Protein AF-L9W7H3-F1 (afdb_monomer_lite)

Foldseek 3Di:
DDPVVVVVVVCVVCVLVVQLCVLVVQVVVLVVCVVPPPDDDPPVVVVVSVVSCCVLQVPQLVVCCVPPQVVVVNNCLCVDPPSVVVSSVVSSSVSSSVVSVCVVVVVVVVVVVVVVVVVVVD

Structure (mmCIF, N/CA/C/O backbone):
data_AF-L9W7H3-F1
#
_entry.id   AF-L9W7H3-F1
#
loop_
_atom_site.group_PDB
_atom_site.id
_atom_site.type_symbol
_atom_site.label_atom_id
_atom_site.label_alt_id
_atom_site.label_comp_id
_atom_site.label_asym_id
_atom_site.label_entity_id
_atom_site.label_seq_id
_atom_site.pdbx_PDB_ins_code
_atom_site.Cartn_x
_atom_site.Cartn_y
_atom_site.Cartn_z
_atom_site.occupancy
_atom_site.B_iso_or_equiv
_atom_site.auth_seq_id
_atom_site.auth_comp_id
_atom_site.auth_asym_id
_atom_site.auth_atom_id
_atom_site.pdbx_PDB_model_num
ATOM 1 N N . MET A 1 1 ? -15.206 -5.251 -30.566 1.00 52.88 1 MET A N 1
ATOM 2 C CA . MET A 1 1 ? -14.095 -5.159 -29.593 1.00 52.88 1 MET A CA 1
ATOM 3 C C . MET A 1 1 ? -14.525 -5.839 -28.309 1.00 52.88 1 MET A C 1
ATOM 5 O O . MET A 1 1 ? -15.562 -5.474 -27.764 1.00 52.88 1 MET A O 1
ATOM 9 N N . SER A 1 2 ? -13.806 -6.873 -27.874 1.00 67.81 2 SER A N 1
ATOM 10 C CA . SER A 1 2 ? -14.168 -7.611 -26.659 1.00 67.81 2 SER A CA 1
ATOM 11 C C . SER A 1 2 ? -13.808 -6.789 -25.412 1.00 67.81 2 SER A C 1
ATOM 13 O O . SER A 1 2 ? -12.797 -6.085 -25.394 1.00 67.81 2 SER A O 1
ATOM 15 N N . ARG A 1 3 ? -14.615 -6.864 -24.342 1.00 64.62 3 ARG A N 1
ATOM 16 C CA . ARG A 1 3 ? -14.330 -6.150 -23.075 1.00 64.62 3 ARG A CA 1
ATOM 17 C C . ARG A 1 3 ? -12.927 -6.464 -22.531 1.00 64.62 3 ARG A C 1
ATOM 19 O O . ARG A 1 3 ? -12.293 -5.582 -21.968 1.00 64.62 3 ARG A O 1
ATOM 26 N N . LEU A 1 4 ? -12.430 -7.680 -22.769 1.00 68.50 4 LEU A N 1
ATOM 27 C CA . LEU A 1 4 ? -11.105 -8.153 -22.356 1.00 68.50 4 LEU A CA 1
ATOM 28 C C . LEU A 1 4 ? -9.947 -7.442 -23.077 1.00 68.50 4 LEU A C 1
ATOM 30 O O . LEU A 1 4 ? -8.937 -7.135 -22.444 1.00 68.50 4 LEU A O 1
ATOM 34 N N . GLU A 1 5 ? -10.088 -7.124 -24.367 1.00 65.62 5 GLU A N 1
ATOM 35 C CA . GLU A 1 5 ? -9.080 -6.345 -25.106 1.00 65.62 5 GLU A CA 1
ATOM 36 C C . GLU A 1 5 ? -8.987 -4.914 -24.577 1.00 65.62 5 GLU A C 1
ATOM 38 O O . GLU A 1 5 ? -7.887 -4.388 -24.407 1.00 65.62 5 GLU A O 1
ATOM 43 N N . SER A 1 6 ? -10.130 -4.315 -24.225 1.00 69.75 6 SER A N 1
ATOM 44 C CA . SER A 1 6 ? -10.173 -2.987 -23.610 1.00 69.75 6 SER A CA 1
ATOM 45 C C . SER A 1 6 ? -9.483 -2.971 -22.244 1.00 69.75 6 SER A C 1
ATOM 47 O O . SER A 1 6 ? -8.731 -2.041 -21.953 1.00 69.75 6 SER A O 1
ATOM 49 N N . THR A 1 7 ? -9.694 -3.993 -21.405 1.00 68.19 7 THR A N 1
ATOM 50 C CA . THR A 1 7 ? -9.046 -4.078 -20.085 1.00 68.19 7 THR A CA 1
ATOM 51 C C . THR A 1 7 ? -7.542 -4.291 -20.218 1.00 68.19 7 THR A C 1
ATOM 53 O O . THR A 1 7 ? -6.757 -3.639 -19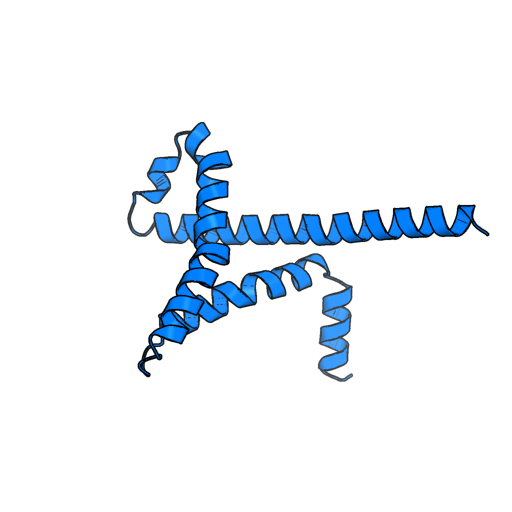.530 1.00 68.19 7 THR A O 1
ATOM 56 N N . ARG A 1 8 ? -7.116 -5.162 -21.140 1.00 70.44 8 ARG A N 1
ATOM 57 C CA . ARG A 1 8 ? -5.696 -5.435 -21.388 1.00 70.44 8 ARG A CA 1
ATOM 58 C C . ARG A 1 8 ? -4.963 -4.202 -21.915 1.00 70.44 8 ARG A C 1
ATOM 60 O O . ARG A 1 8 ? -3.873 -3.902 -21.434 1.00 70.44 8 ARG A O 1
ATOM 67 N N . HIS A 1 9 ? -5.573 -3.469 -22.845 1.00 74.00 9 HIS A N 1
ATOM 68 C CA . HIS A 1 9 ? -4.998 -2.240 -23.387 1.00 74.00 9 HIS A CA 1
ATOM 69 C C . HIS A 1 9 ? -4.897 -1.140 -22.318 1.00 74.00 9 HIS A C 1
ATOM 71 O O . HIS A 1 9 ? -3.904 -0.406 -22.262 1.00 74.00 9 HIS A O 1
ATOM 77 N N . TRP A 1 10 ? -5.890 -1.046 -21.432 1.00 71.56 10 TRP A N 1
ATOM 78 C CA . TRP A 1 10 ? -5.862 -0.102 -20.319 1.00 71.56 10 TRP A CA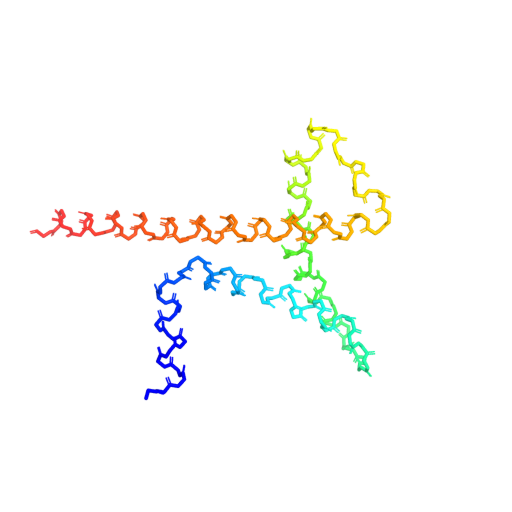 1
ATOM 79 C C . TRP A 1 10 ? -4.755 -0.434 -19.305 1.00 71.56 10 TRP A C 1
ATOM 81 O O . TRP A 1 10 ? -4.000 0.458 -18.917 1.00 71.56 10 TRP A O 1
ATOM 91 N N . LEU A 1 11 ? -4.587 -1.716 -18.953 1.00 71.12 11 LEU A N 1
ATOM 92 C CA . LEU A 1 11 ? -3.525 -2.201 -18.059 1.00 71.12 11 LEU A CA 1
ATOM 93 C C . LEU A 1 11 ? -2.120 -1.925 -18.617 1.00 71.12 11 LEU A C 1
ATOM 95 O O . LEU A 1 11 ? -1.226 -1.542 -17.864 1.00 71.12 11 LEU A O 1
ATOM 99 N N . SER A 1 12 ? -1.917 -2.079 -19.931 1.00 69.94 12 SER A N 1
ATOM 100 C CA . SER A 1 12 ? -0.634 -1.747 -20.565 1.00 69.94 12 SER A CA 1
ATOM 101 C C . SER A 1 12 ? -0.367 -0.242 -20.632 1.00 69.94 12 SER A C 1
ATOM 103 O O . SER A 1 12 ? 0.791 0.168 -20.568 1.00 69.94 12 SER A O 1
ATOM 105 N N . ALA A 1 13 ? -1.418 0.577 -20.739 1.00 77.62 13 ALA A N 1
ATOM 106 C CA . ALA A 1 13 ? -1.306 2.034 -20.757 1.00 77.62 13 ALA A CA 1
ATOM 107 C C . ALA A 1 13 ? -1.058 2.626 -19.355 1.00 77.62 13 ALA A C 1
ATOM 109 O O . ALA A 1 13 ? -0.365 3.632 -19.231 1.00 77.62 13 ALA A O 1
ATOM 110 N N . HIS A 1 14 ? -1.552 1.973 -18.295 1.00 79.88 14 HIS A N 1
ATOM 111 C CA . HIS A 1 14 ? -1.446 2.442 -16.907 1.00 79.88 14 HIS A CA 1
ATOM 112 C C . HIS A 1 14 ? -0.758 1.408 -15.997 1.00 79.88 14 HIS A C 1
ATOM 114 O O . HIS A 1 14 ? -1.369 0.911 -15.048 1.00 79.88 14 HIS A O 1
ATOM 120 N N . PRO A 1 15 ? 0.532 1.091 -16.223 1.00 80.19 15 PRO A N 1
ATOM 121 C CA . PRO A 1 15 ? 1.223 0.025 -15.495 1.00 80.19 15 PRO A CA 1
ATOM 122 C C . PRO A 1 15 ? 1.309 0.285 -13.985 1.00 80.19 15 PRO A C 1
ATOM 124 O O . PRO A 1 15 ? 1.243 -0.655 -13.200 1.00 80.19 15 PRO A O 1
ATOM 127 N N . VAL A 1 16 ? 1.413 1.551 -13.561 1.00 83.12 16 VAL A N 1
ATOM 128 C CA . VAL A 1 16 ? 1.397 1.920 -12.133 1.00 83.12 16 VAL A CA 1
ATOM 129 C C . VAL A 1 16 ? 0.020 1.665 -11.528 1.00 83.12 16 VAL A C 1
ATOM 131 O O . VAL A 1 16 ? -0.066 1.048 -10.473 1.00 83.12 1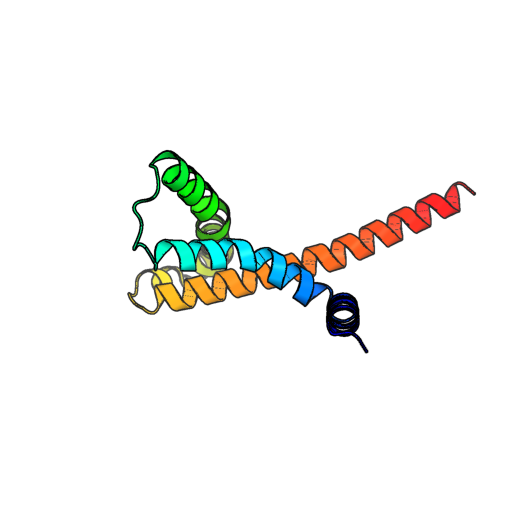6 VAL A O 1
ATOM 134 N N . GLY A 1 17 ? -1.051 2.075 -12.214 1.00 79.12 17 GLY A N 1
ATOM 135 C CA . GLY A 1 17 ? -2.427 1.848 -11.763 1.00 79.12 17 GLY A CA 1
ATOM 136 C C . GLY A 1 17 ? -2.777 0.362 -11.675 1.00 79.12 17 GLY A C 1
ATOM 137 O O . GLY A 1 17 ? -3.433 -0.058 -10.728 1.00 79.12 17 GLY A O 1
ATOM 138 N N . ALA A 1 18 ? -2.277 -0.448 -12.609 1.00 83.19 18 ALA A N 1
ATOM 139 C CA . ALA A 1 18 ? -2.430 -1.900 -12.593 1.00 83.19 18 ALA A CA 1
ATOM 140 C C . ALA A 1 18 ? -1.781 -2.544 -11.355 1.00 83.19 18 ALA A C 1
ATOM 142 O O . ALA A 1 18 ? -2.424 -3.319 -10.648 1.00 83.19 18 ALA A O 1
ATOM 143 N N . VAL A 1 19 ? -0.517 -2.200 -11.079 1.00 83.56 19 VAL A N 1
ATOM 144 C CA . VAL A 1 19 ? 0.216 -2.700 -9.904 1.00 83.56 19 VAL A CA 1
ATOM 145 C C . VAL A 1 19 ? -0.436 -2.205 -8.614 1.00 83.56 19 VAL A C 1
ATOM 147 O O . VAL A 1 19 ? -0.617 -2.984 -7.684 1.00 83.56 19 VAL A O 1
ATOM 150 N N . PHE A 1 20 ? -0.865 -0.944 -8.587 1.00 83.75 20 PHE A N 1
ATOM 151 C CA . PHE A 1 20 ? -1.565 -0.355 -7.452 1.00 83.75 20 PHE A CA 1
ATOM 152 C C . PHE A 1 20 ? -2.867 -1.090 -7.131 1.00 83.75 20 PHE A C 1
ATOM 154 O O . PHE A 1 20 ? -3.073 -1.495 -5.990 1.00 83.75 20 PHE A O 1
ATOM 161 N N . LEU A 1 21 ? -3.714 -1.333 -8.135 1.00 84.69 21 LEU A N 1
ATOM 162 C CA . LEU A 1 21 ? -4.953 -2.092 -7.959 1.00 84.69 21 LEU A CA 1
ATOM 163 C C . LEU A 1 21 ? -4.681 -3.507 -7.443 1.00 84.69 21 LEU A C 1
ATOM 165 O O . LEU A 1 21 ? -5.381 -3.964 -6.544 1.00 84.69 21 LEU A O 1
ATOM 169 N N . ALA A 1 22 ? -3.652 -4.180 -7.962 1.00 84.94 22 ALA A N 1
ATOM 170 C CA . ALA A 1 22 ? -3.273 -5.510 -7.492 1.00 84.94 22 ALA A CA 1
ATOM 171 C C . ALA A 1 22 ? -2.813 -5.501 -6.023 1.00 84.94 22 ALA A C 1
ATOM 173 O O . ALA A 1 22 ? -3.209 -6.371 -5.249 1.00 84.94 22 ALA A O 1
ATOM 174 N N . LEU A 1 23 ? -2.018 -4.504 -5.625 1.00 84.12 23 LEU A N 1
ATOM 175 C CA . LEU A 1 23 ? -1.521 -4.369 -4.255 1.00 84.12 23 LEU A CA 1
ATOM 176 C C . LEU A 1 23 ? -2.629 -4.011 -3.258 1.00 84.12 23 LEU A C 1
ATOM 178 O O . LEU A 1 23 ? -2.633 -4.535 -2.148 1.00 84.12 23 LEU A O 1
ATOM 182 N N . VAL A 1 24 ? -3.580 -3.159 -3.651 1.00 83.75 24 VAL A N 1
ATOM 183 C CA . VAL A 1 24 ? -4.688 -2.720 -2.786 1.00 83.75 24 VAL A CA 1
ATOM 184 C C . VAL A 1 24 ? -5.824 -3.747 -2.731 1.00 83.75 24 VAL A C 1
ATOM 186 O O . VAL A 1 24 ? -6.546 -3.801 -1.736 1.00 83.75 24 VAL A O 1
ATOM 189 N N . ALA A 1 25 ? -5.969 -4.612 -3.740 1.00 83.88 25 ALA A N 1
ATOM 190 C CA . ALA A 1 25 ? -7.012 -5.639 -3.766 1.00 83.88 25 ALA A CA 1
ATOM 191 C C . ALA A 1 25 ? -6.963 -6.566 -2.541 1.00 83.88 25 ALA A C 1
ATOM 193 O O . ALA A 1 25 ? -8.011 -6.910 -1.997 1.00 83.88 25 ALA A O 1
ATOM 194 N N . VAL A 1 26 ? -5.766 -6.935 -2.075 1.00 78.38 26 VAL A N 1
ATOM 195 C CA . VAL A 1 26 ? -5.581 -7.813 -0.908 1.00 78.38 26 VAL A CA 1
ATOM 196 C C . VAL A 1 26 ? -6.123 -7.171 0.382 1.00 78.38 26 VAL A C 1
ATOM 198 O O . VAL A 1 26 ? -7.073 -7.719 0.947 1.00 78.38 26 VAL A O 1
ATOM 201 N N . PRO A 1 27 ? -5.626 -6.005 0.845 1.00 75.62 27 PRO A N 1
ATOM 202 C CA . PRO A 1 27 ? -6.160 -5.354 2.040 1.00 75.62 27 PRO A CA 1
ATOM 203 C C . PRO A 1 27 ? -7.630 -4.934 1.887 1.00 75.62 27 PRO A C 1
ATOM 205 O O . PRO A 1 27 ? -8.382 -5.023 2.856 1.00 75.62 27 PRO A O 1
ATOM 208 N N . ALA A 1 28 ? -8.080 -4.552 0.685 1.00 79.19 28 ALA A N 1
ATOM 209 C CA . ALA A 1 28 ? -9.487 -4.227 0.436 1.00 79.19 28 ALA A CA 1
ATOM 210 C C . ALA A 1 28 ? -10.407 -5.447 0.608 1.00 79.19 28 ALA A C 1
ATOM 212 O O . ALA A 1 28 ? -11.453 -5.349 1.248 1.00 79.19 28 ALA A O 1
ATOM 213 N N . THR A 1 29 ? -10.003 -6.611 0.090 1.00 78.44 29 THR A N 1
ATOM 214 C CA . THR A 1 29 ? -10.758 -7.862 0.249 1.00 78.44 29 THR A CA 1
ATOM 215 C C . THR A 1 29 ? -10.838 -8.257 1.721 1.00 78.44 29 THR A C 1
ATOM 217 O O . THR A 1 29 ? -11.911 -8.608 2.202 1.00 78.44 29 THR A O 1
ATOM 220 N N . ILE A 1 30 ? -9.732 -8.127 2.461 1.00 71.50 30 ILE A N 1
ATOM 221 C CA . ILE A 1 30 ? -9.690 -8.394 3.905 1.00 71.50 30 ILE A CA 1
ATOM 222 C C . ILE A 1 30 ? -10.641 -7.465 4.657 1.00 71.50 30 ILE A C 1
ATOM 224 O O . ILE A 1 30 ? -11.425 -7.938 5.473 1.00 71.50 30 ILE A O 1
ATOM 228 N N . ALA A 1 31 ? -10.624 -6.163 4.358 1.00 70.38 31 ALA A N 1
ATOM 229 C CA . ALA A 1 31 ? -11.531 -5.208 4.983 1.00 70.38 31 ALA A CA 1
ATOM 230 C C . ALA A 1 31 ? -13.000 -5.595 4.742 1.00 70.38 31 ALA A C 1
ATOM 232 O O . ALA A 1 31 ? -13.774 -5.699 5.691 1.00 70.38 31 ALA A O 1
ATOM 233 N N . VAL A 1 32 ? -13.378 -5.889 3.494 1.00 71.88 32 VAL A N 1
ATOM 234 C CA . VAL A 1 32 ? -14.752 -6.290 3.143 1.00 71.88 32 VAL A CA 1
ATOM 235 C C . VAL A 1 32 ? -15.173 -7.580 3.856 1.00 71.88 32 VAL A C 1
ATOM 237 O O . VAL A 1 32 ? -16.294 -7.650 4.362 1.00 71.88 32 VAL A O 1
ATOM 240 N N . LEU A 1 33 ? -14.290 -8.582 3.924 1.00 69.19 33 LEU A N 1
ATOM 241 C CA . LEU A 1 33 ? -14.555 -9.844 4.624 1.00 69.19 33 LEU A CA 1
ATOM 242 C C . LEU A 1 33 ? -14.711 -9.641 6.137 1.00 69.19 33 LEU A C 1
ATOM 244 O O . LEU A 1 33 ? -15.591 -10.249 6.742 1.00 69.19 33 LEU A O 1
ATOM 248 N N . SER A 1 34 ? -13.916 -8.753 6.737 1.00 62.25 34 SER A N 1
ATOM 249 C CA . SER A 1 34 ? -13.999 -8.433 8.165 1.00 62.25 34 SER A CA 1
ATOM 250 C C . SER A 1 34 ? -15.283 -7.689 8.546 1.00 62.25 34 SER A C 1
ATOM 252 O O . SER A 1 34 ? -15.796 -7.907 9.639 1.00 62.25 34 SER A O 1
ATOM 254 N N . PHE A 1 35 ? -15.838 -6.847 7.665 1.00 60.72 35 PHE A N 1
ATOM 255 C CA . PHE A 1 35 ? -17.086 -6.115 7.937 1.00 60.72 35 PHE A CA 1
ATOM 256 C C . PHE A 1 35 ? -18.364 -6.920 7.638 1.00 60.72 35 PHE A C 1
ATOM 258 O O . PHE A 1 35 ? -19.416 -6.618 8.196 1.00 60.72 35 PHE A O 1
ATOM 265 N N . LYS A 1 36 ? -18.305 -7.947 6.776 1.00 55.72 36 LYS A N 1
ATOM 266 C CA . LYS A 1 36 ? -19.463 -8.775 6.375 1.00 55.72 36 LYS A CA 1
ATOM 267 C C . LYS A 1 36 ? -19.543 -10.120 7.114 1.00 55.72 36 LYS A C 1
ATOM 269 O O . LYS A 1 36 ? -19.853 -11.143 6.502 1.00 55.72 36 LYS A O 1
ATOM 274 N N . GLN A 1 37 ? -19.282 -10.153 8.420 1.00 53.31 37 GLN A N 1
ATOM 275 C CA . GLN A 1 37 ? -19.392 -11.391 9.203 1.00 53.31 37 GLN A CA 1
ATOM 276 C C . GLN A 1 37 ? -20.858 -11.809 9.419 1.00 53.31 37 GLN A C 1
ATOM 278 O O . GLN A 1 37 ? -21.454 -11.551 10.457 1.00 53.31 37 GLN A O 1
ATOM 283 N N . VAL A 1 38 ? -21.438 -12.477 8.420 1.00 53.16 38 VAL A N 1
ATOM 284 C CA . VAL A 1 38 ? -22.670 -13.280 8.556 1.00 53.16 38 VAL A CA 1
ATOM 285 C C . VAL A 1 38 ? -22.325 -14.761 8.798 1.00 53.16 38 VAL A C 1
ATOM 287 O O . VAL A 1 38 ? -23.171 -15.536 9.229 1.00 53.16 38 VAL A O 1
ATOM 290 N N . ILE A 1 39 ? -21.069 -15.165 8.562 1.00 58.38 39 ILE A N 1
ATOM 291 C CA . ILE A 1 39 ? -20.607 -16.555 8.666 1.00 58.38 39 ILE A CA 1
ATOM 292 C C . ILE A 1 39 ? -19.407 -16.612 9.626 1.00 58.38 39 ILE A C 1
ATOM 294 O O . ILE A 1 39 ? -18.420 -15.912 9.383 1.00 58.38 39 ILE A O 1
ATOM 298 N N . PRO A 1 40 ? -19.452 -17.426 10.697 1.00 61.06 40 PRO A N 1
ATOM 299 C CA . PRO A 1 40 ? -18.311 -17.617 11.583 1.00 61.06 40 PRO A CA 1
ATOM 300 C C . PRO A 1 40 ? -17.177 -18.309 10.816 1.00 61.06 40 PRO A C 1
ATOM 302 O O . PRO A 1 40 ? -17.313 -19.441 10.354 1.00 61.06 40 PRO A O 1
ATOM 305 N N . LEU A 1 41 ? -16.058 -17.606 10.646 1.00 64.69 41 LEU A N 1
ATOM 306 C CA . LEU A 1 41 ? -14.862 -18.148 10.004 1.00 64.69 41 LEU A CA 1
ATOM 307 C C . LEU A 1 41 ? -14.113 -19.078 10.979 1.00 64.69 41 LEU A C 1
ATOM 309 O O . LEU A 1 41 ? -14.036 -18.769 12.170 1.00 64.69 41 LEU A O 1
ATOM 313 N N . PRO A 1 42 ? -13.514 -20.187 10.504 1.00 72.50 42 PRO A N 1
ATOM 314 C CA . PRO A 1 42 ? -12.674 -21.046 11.337 1.00 72.50 42 PRO A CA 1
ATOM 315 C C . PRO A 1 42 ? -11.500 -20.270 11.952 1.00 72.50 42 PRO A C 1
ATOM 317 O O . PRO A 1 42 ? -10.898 -19.422 11.290 1.00 72.50 42 PRO A O 1
ATOM 320 N N . ALA A 1 43 ? -11.110 -20.607 13.185 1.00 71.44 43 ALA A N 1
ATOM 321 C CA . ALA A 1 43 ? -10.039 -19.917 13.918 1.00 71.44 43 ALA A CA 1
ATOM 322 C C . ALA A 1 43 ? -8.704 -19.846 13.143 1.00 71.44 43 ALA A C 1
ATOM 324 O O . ALA A 1 43 ? -7.996 -18.842 13.199 1.00 71.44 43 ALA A O 1
ATOM 325 N N . THR A 1 44 ? -8.385 -20.871 12.350 1.00 73.25 44 THR A N 1
ATOM 326 C CA . THR A 1 44 ? -7.188 -20.913 11.493 1.00 73.25 44 THR A CA 1
ATOM 327 C C . THR A 1 44 ? -7.228 -19.860 10.383 1.00 73.25 44 THR A C 1
ATOM 329 O O . THR A 1 44 ? -6.212 -19.244 10.070 1.00 73.25 44 THR A O 1
ATOM 332 N N . VAL A 1 45 ? -8.412 -19.615 9.811 1.00 71.56 45 VAL A N 1
ATOM 333 C CA . VAL A 1 45 ? -8.626 -18.585 8.783 1.00 71.56 45 VAL A CA 1
ATOM 334 C C . VAL A 1 45 ? -8.504 -17.197 9.402 1.00 71.56 45 VAL A C 1
ATOM 336 O O . VAL A 1 45 ? -7.914 -16.305 8.798 1.00 71.56 45 VAL A O 1
ATOM 339 N N . PHE A 1 46 ? -8.988 -17.033 10.634 1.00 70.56 46 PHE A N 1
ATOM 340 C CA . PHE A 1 46 ? -8.851 -15.790 11.386 1.00 70.56 46 PHE A CA 1
ATOM 341 C C . PHE A 1 46 ? -7.383 -15.459 11.690 1.00 70.56 46 PHE A C 1
ATOM 343 O O . PHE A 1 46 ? -6.944 -14.339 11.453 1.00 70.56 46 PHE A O 1
ATOM 350 N N . SER A 1 47 ? -6.596 -16.449 12.125 1.00 75.75 47 SER A N 1
ATOM 351 C CA . SER A 1 47 ? -5.160 -16.274 12.379 1.00 75.75 47 SER A CA 1
ATOM 352 C C . SER A 1 47 ? -4.379 -15.936 11.103 1.00 75.75 47 SER A C 1
ATOM 354 O O . SER A 1 47 ? -3.554 -15.023 11.100 1.00 75.75 47 SER A O 1
ATOM 356 N N . ALA A 1 48 ? -4.682 -16.604 9.984 1.00 76.50 48 ALA A N 1
ATOM 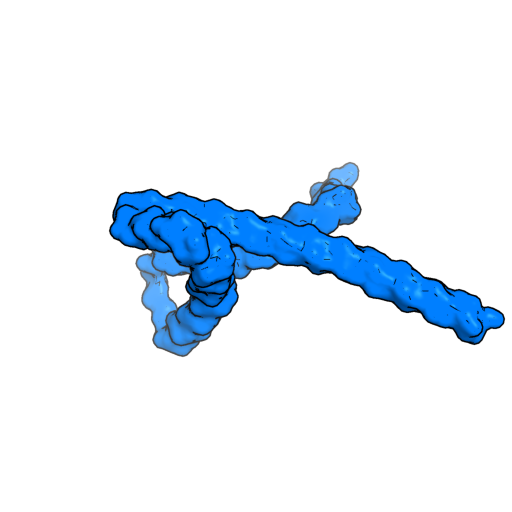357 C CA . ALA A 1 48 ? -4.076 -16.273 8.697 1.00 76.50 48 ALA A CA 1
ATOM 358 C C . ALA A 1 48 ? -4.441 -14.847 8.245 1.00 76.50 48 ALA A C 1
ATOM 360 O O . ALA A 1 48 ? -3.563 -14.084 7.842 1.00 76.50 48 ALA A O 1
ATOM 361 N N . LEU A 1 49 ? -5.714 -14.455 8.365 1.00 74.75 49 LEU A N 1
ATOM 362 C CA . LEU A 1 49 ? -6.172 -13.095 8.071 1.00 74.75 49 LEU A CA 1
ATOM 363 C C . LEU A 1 49 ? -5.491 -12.054 8.959 1.00 74.75 49 LEU A C 1
ATOM 365 O O . LEU A 1 49 ? -5.141 -10.989 8.461 1.00 74.75 49 LEU A O 1
ATOM 369 N N . GLU A 1 50 ? -5.254 -12.355 10.235 1.00 77.25 50 GLU A N 1
ATOM 370 C CA . GLU A 1 50 ? -4.538 -11.464 11.146 1.00 77.25 50 GLU A CA 1
ATOM 371 C C . GLU A 1 50 ? -3.092 -11.236 10.693 1.00 77.25 50 GLU A C 1
ATOM 373 O O . GLU A 1 50 ? -2.628 -10.097 10.668 1.00 77.25 50 GLU A O 1
ATOM 378 N N . VAL A 1 51 ? -2.380 -12.290 10.280 1.00 82.75 51 VAL A N 1
ATOM 379 C CA . VAL A 1 51 ? -1.010 -12.165 9.754 1.00 82.75 51 VAL A CA 1
ATOM 380 C C . VAL A 1 51 ? -0.992 -11.302 8.495 1.00 82.75 51 VAL A C 1
ATOM 382 O O . VAL A 1 51 ? -0.165 -10.395 8.376 1.00 82.75 51 VAL A O 1
ATOM 385 N N . VAL A 1 52 ? -1.927 -11.530 7.570 1.00 80.56 52 VAL A N 1
ATOM 386 C CA . VAL A 1 52 ? -2.020 -10.727 6.344 1.00 80.56 52 VAL A CA 1
ATOM 387 C C . VAL A 1 52 ? -2.407 -9.283 6.677 1.00 80.56 52 VAL A C 1
ATOM 389 O O . VAL A 1 52 ? -1.805 -8.348 6.159 1.00 80.56 52 VAL A O 1
ATOM 392 N N . PHE A 1 53 ? -3.329 -9.059 7.610 1.00 78.94 53 PHE A N 1
ATOM 393 C CA . PHE A 1 53 ? -3.673 -7.719 8.079 1.00 78.94 53 PHE A CA 1
ATOM 394 C C . PHE A 1 53 ? -2.465 -7.013 8.712 1.00 78.94 53 PHE A C 1
ATOM 396 O O . PHE A 1 53 ? -2.189 -5.851 8.411 1.00 78.94 53 PHE A O 1
ATOM 403 N N . ARG A 1 54 ? -1.679 -7.716 9.533 1.00 82.50 54 ARG A N 1
ATOM 404 C CA . ARG A 1 54 ? -0.453 -7.164 10.118 1.00 82.50 54 ARG A CA 1
ATOM 405 C C . ARG A 1 54 ? 0.555 -6.758 9.046 1.00 82.50 54 ARG A C 1
ATOM 407 O O . ARG A 1 54 ? 1.127 -5.679 9.144 1.00 82.50 54 ARG A O 1
ATOM 414 N N . LEU A 1 55 ? 0.751 -7.581 8.019 1.00 85.25 55 LEU A N 1
ATOM 415 C CA . LEU A 1 55 ? 1.735 -7.328 6.961 1.00 85.25 55 LEU A CA 1
ATOM 416 C C . LEU A 1 55 ? 1.306 -6.243 5.967 1.00 85.25 55 LEU A C 1
ATOM 418 O O . LEU A 1 55 ? 2.142 -5.455 5.535 1.00 85.25 55 LEU A O 1
ATOM 422 N N . PHE A 1 56 ? 0.027 -6.199 5.595 1.00 82.31 56 PHE A N 1
ATOM 423 C CA . PHE A 1 56 ? -0.475 -5.318 4.534 1.00 82.31 56 PHE A CA 1
ATOM 424 C C . PHE A 1 56 ? -1.149 -4.044 5.064 1.00 82.31 56 PHE A C 1
ATOM 426 O O . PHE A 1 56 ? -1.335 -3.085 4.326 1.00 82.31 56 PHE A O 1
ATOM 433 N N . VAL A 1 57 ? -1.514 -3.991 6.343 1.00 81.50 57 VAL A N 1
ATOM 434 C CA . VAL A 1 57 ? -2.193 -2.822 6.922 1.00 81.50 57 VAL A CA 1
ATOM 435 C C . VAL A 1 57 ? -1.357 -2.235 8.047 1.00 81.50 57 VAL A C 1
ATOM 437 O O . VAL A 1 57 ? -0.946 -1.080 7.970 1.00 81.50 57 VAL A O 1
ATOM 440 N N . TYR A 1 58 ? -1.048 -3.030 9.071 1.00 83.56 58 TYR A N 1
ATOM 441 C CA . TYR A 1 58 ? -0.385 -2.508 10.266 1.00 83.56 58 TYR A CA 1
ATOM 442 C C . TYR A 1 58 ? 1.071 -2.099 10.014 1.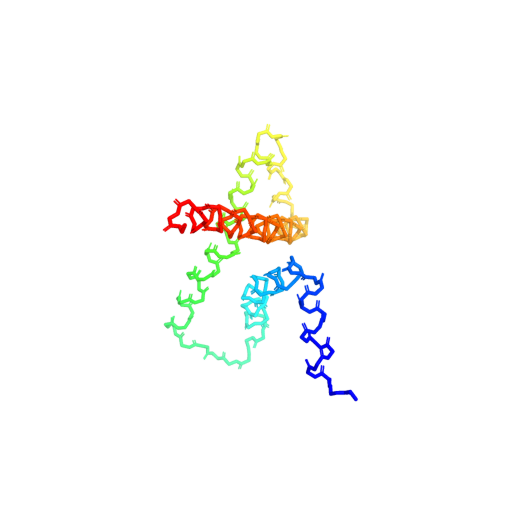00 83.56 58 TYR A C 1
ATOM 444 O O . TYR A 1 58 ? 1.447 -0.970 10.316 1.00 83.56 58 TYR A O 1
ATOM 452 N N . ALA A 1 59 ? 1.891 -2.984 9.445 1.00 87.12 59 ALA A N 1
ATOM 453 C CA . ALA A 1 59 ? 3.315 -2.731 9.243 1.00 87.12 59 ALA A CA 1
ATOM 454 C C . ALA A 1 59 ? 3.592 -1.525 8.322 1.00 87.12 59 ALA A C 1
ATOM 456 O O . ALA A 1 59 ? 4.414 -0.690 8.702 1.00 87.12 59 ALA A O 1
ATOM 457 N N . PRO A 1 60 ? 2.899 -1.345 7.178 1.00 84.19 60 PRO A N 1
ATOM 458 C CA . PRO A 1 60 ? 3.079 -0.162 6.340 1.00 84.19 60 PRO A CA 1
ATOM 459 C C . PRO A 1 60 ? 2.692 1.131 7.059 1.00 84.19 60 PRO A C 1
ATOM 461 O O . PRO A 1 60 ? 3.430 2.111 6.999 1.00 84.19 60 PRO A O 1
ATOM 464 N N . VAL A 1 61 ? 1.567 1.132 7.782 1.00 85.81 61 VAL A N 1
ATOM 465 C CA . VAL A 1 61 ? 1.121 2.297 8.561 1.00 85.81 61 VAL A CA 1
ATOM 466 C C . VAL A 1 61 ? 2.116 2.621 9.664 1.00 85.81 61 VAL A C 1
ATOM 468 O O . VAL A 1 61 ? 2.477 3.781 9.824 1.00 85.81 61 VAL A O 1
ATOM 471 N N . ALA A 1 62 ? 2.588 1.615 10.400 1.00 86.00 62 ALA A N 1
ATOM 472 C CA . ALA A 1 62 ? 3.576 1.792 11.456 1.00 86.00 62 ALA A CA 1
ATOM 473 C C . ALA A 1 62 ? 4.896 2.339 10.897 1.00 86.00 62 ALA A C 1
ATOM 475 O O . ALA A 1 62 ? 5.445 3.284 11.454 1.00 86.00 62 ALA A O 1
ATOM 476 N N . ALA A 1 63 ? 5.365 1.808 9.763 1.00 86.81 63 ALA A N 1
ATOM 477 C CA . ALA A 1 63 ? 6.570 2.284 9.094 1.00 86.81 63 ALA A CA 1
ATOM 478 C C . ALA A 1 63 ? 6.425 3.740 8.636 1.00 86.81 63 ALA A C 1
ATOM 480 O O . ALA A 1 63 ? 7.276 4.571 8.937 1.00 86.81 63 ALA A O 1
ATOM 481 N N . VAL A 1 64 ? 5.329 4.080 7.954 1.00 85.69 64 VAL A N 1
ATOM 482 C CA . VAL A 1 64 ? 5.084 5.455 7.503 1.00 85.69 64 VAL A CA 1
ATOM 483 C C . VAL A 1 64 ? 4.915 6.402 8.690 1.00 85.69 64 VAL A C 1
ATOM 485 O O . VAL A 1 64 ? 5.455 7.505 8.674 1.00 85.69 64 VAL A O 1
ATOM 488 N N . ARG A 1 65 ? 4.215 5.981 9.744 1.00 85.06 65 ARG A N 1
ATOM 489 C CA . ARG A 1 65 ? 4.061 6.770 10.966 1.00 85.06 65 ARG A CA 1
ATOM 490 C C . ARG A 1 65 ? 5.414 7.059 11.615 1.00 85.06 65 ARG A C 1
ATOM 492 O O . ARG A 1 65 ? 5.704 8.224 11.866 1.00 85.06 65 ARG A O 1
ATOM 499 N N . ALA A 1 66 ? 6.231 6.034 11.836 1.00 86.44 66 ALA A N 1
ATOM 500 C CA . ALA A 1 66 ? 7.538 6.169 12.474 1.00 86.44 66 ALA A CA 1
ATOM 501 C C . ALA A 1 66 ? 8.519 7.006 11.637 1.00 86.44 66 ALA A C 1
ATOM 503 O O . ALA A 1 66 ? 9.303 7.773 12.184 1.00 86.44 66 ALA A O 1
ATOM 504 N N . VAL A 1 67 ? 8.471 6.886 10.307 1.00 87.00 67 VAL A N 1
ATOM 505 C CA . VAL A 1 67 ? 9.425 7.562 9.412 1.00 87.00 67 VAL A CA 1
ATOM 506 C C . VAL A 1 67 ? 8.980 8.975 9.031 1.00 87.00 67 VAL A C 1
ATOM 508 O O . VAL A 1 67 ? 9.826 9.853 8.894 1.00 87.00 67 VAL A O 1
ATOM 511 N N . LEU A 1 68 ? 7.679 9.216 8.838 1.00 85.56 68 LEU A N 1
ATOM 512 C CA . LEU A 1 68 ? 7.169 10.498 8.334 1.00 85.56 68 LEU A CA 1
ATOM 513 C C . LEU A 1 68 ? 6.443 11.325 9.394 1.00 85.56 68 LEU A C 1
ATOM 515 O O . LEU A 1 68 ? 6.615 12.536 9.428 1.00 85.56 68 LEU A O 1
ATOM 519 N N . PHE A 1 69 ? 5.620 10.713 10.247 1.00 84.94 69 PHE A N 1
ATOM 520 C CA . PHE A 1 69 ? 4.731 11.469 11.139 1.00 84.94 69 PHE A CA 1
ATOM 521 C C . PHE A 1 69 ? 5.344 11.739 12.514 1.00 84.94 69 PHE A C 1
ATOM 523 O O . PHE A 1 69 ? 5.195 12.842 13.038 1.00 84.94 69 PHE A O 1
ATOM 530 N N . GLU A 1 70 ? 6.030 10.764 13.108 1.00 86.00 70 GLU A N 1
ATOM 531 C CA . GLU A 1 70 ? 6.660 10.913 14.424 1.00 86.00 70 GLU A CA 1
ATOM 532 C C . GLU A 1 70 ? 7.763 11.979 14.454 1.00 86.00 70 GLU A C 1
ATOM 534 O O . GLU A 1 70 ? 7.705 12.826 15.348 1.00 86.00 70 GLU A O 1
ATOM 539 N N . PRO A 1 71 ? 8.685 12.060 13.473 1.00 86.94 71 PRO A N 1
ATOM 540 C CA . PRO A 1 71 ? 9.706 13.111 13.452 1.00 86.94 71 PRO A CA 1
ATOM 541 C C . PRO A 1 71 ? 9.122 14.523 13.327 1.00 86.94 71 PRO A C 1
ATOM 543 O O . PRO A 1 71 ? 9.748 15.493 13.741 1.00 86.94 71 PRO A O 1
ATOM 546 N N . LEU A 1 72 ? 7.912 14.640 12.771 1.00 86.88 72 LEU A N 1
ATOM 547 C CA . LEU A 1 72 ? 7.191 15.902 12.608 1.00 86.88 72 LEU A CA 1
ATOM 548 C C . LEU A 1 72 ? 6.279 16.230 13.804 1.00 86.88 72 LEU A C 1
ATOM 550 O O . LEU A 1 72 ? 5.565 17.229 13.769 1.00 86.88 72 LEU A O 1
ATOM 554 N N . GLY A 1 73 ? 6.242 15.383 14.841 1.00 84.44 73 GLY A N 1
ATOM 555 C CA . GLY A 1 73 ? 5.327 15.537 15.979 1.00 84.44 73 GLY A CA 1
ATOM 556 C C . GLY A 1 73 ? 3.851 15.290 15.635 1.00 84.44 73 GLY A C 1
ATOM 557 O 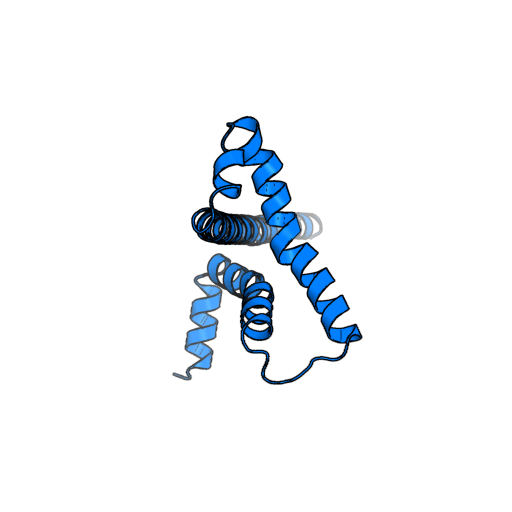O . GLY A 1 73 ? 2.967 15.529 16.455 1.00 84.44 73 GLY A O 1
ATOM 558 N N . LEU A 1 74 ? 3.557 14.771 14.440 1.00 82.56 74 LEU A N 1
ATOM 559 C CA . LEU A 1 74 ? 2.201 14.545 13.928 1.00 82.56 74 LEU A CA 1
ATOM 560 C C . LEU A 1 74 ? 1.608 13.195 14.358 1.00 82.56 74 LEU A C 1
ATOM 562 O O . LEU A 1 74 ? 0.503 12.840 13.947 1.00 82.56 74 LEU A O 1
ATOM 566 N N . GLY A 1 75 ? 2.302 12.443 15.217 1.00 75.50 75 GLY A N 1
ATOM 567 C CA . GLY A 1 75 ? 1.813 11.173 15.764 1.00 75.50 75 GLY A CA 1
ATOM 568 C C . GLY A 1 75 ? 0.461 11.293 16.483 1.00 75.50 75 GLY A C 1
ATOM 569 O O . GLY A 1 75 ? -0.306 10.333 16.505 1.00 75.50 75 GLY A O 1
ATOM 570 N N . VAL A 1 76 ? 0.126 12.484 16.992 1.00 80.12 76 VAL A N 1
ATOM 571 C CA . VAL A 1 76 ? -1.158 12.789 17.647 1.00 80.12 76 VAL A CA 1
ATOM 572 C C . VAL A 1 76 ? -2.371 12.635 16.719 1.00 80.12 76 VAL A C 1
ATOM 574 O O . VAL A 1 76 ? -3.465 12.330 17.191 1.00 80.12 76 VAL A O 1
ATOM 577 N N . LEU A 1 77 ? -2.191 12.764 15.397 1.00 77.00 77 LEU A N 1
ATOM 578 C CA . LEU A 1 77 ? -3.273 12.598 14.416 1.00 77.00 77 LEU A CA 1
ATOM 579 C C . LEU A 1 77 ? -3.868 11.179 14.434 1.00 77.00 77 LEU A C 1
ATOM 581 O O . LEU A 1 77 ? -5.038 10.993 14.104 1.00 77.00 77 LEU A O 1
ATOM 585 N N . PHE A 1 78 ? -3.086 10.187 14.871 1.00 75.06 78 PHE A N 1
ATOM 586 C CA . PHE A 1 78 ? -3.522 8.796 15.018 1.00 75.06 78 PHE A CA 1
ATOM 587 C C . PHE A 1 78 ? -4.282 8.534 16.328 1.00 75.06 78 PHE A C 1
ATOM 589 O O . PHE A 1 78 ? -4.896 7.479 16.476 1.00 75.06 78 PHE A O 1
ATOM 596 N N . SER A 1 79 ? -4.270 9.479 17.270 1.00 78.19 79 SER A N 1
ATOM 597 C CA . SER A 1 79 ? -4.937 9.347 18.572 1.00 78.19 79 SER A CA 1
ATOM 598 C C . SER A 1 79 ? -6.384 9.851 18.562 1.00 78.19 79 SER A C 1
ATOM 600 O O . SER A 1 79 ? -7.124 9.590 19.506 1.00 78.19 79 SER A O 1
ATOM 602 N N . ILE A 1 80 ? -6.802 10.569 17.511 1.00 80.50 80 ILE A N 1
ATOM 603 C CA . ILE A 1 80 ? -8.143 11.159 17.402 1.00 80.50 80 ILE A CA 1
ATOM 604 C C . ILE A 1 80 ? -9.092 10.160 16.709 1.00 80.50 80 ILE A C 1
ATOM 606 O O . ILE A 1 80 ? -8.864 9.814 15.541 1.00 80.50 80 ILE A O 1
ATOM 610 N N . PRO A 1 81 ? -10.172 9.697 17.374 1.00 70.00 81 PRO A N 1
ATOM 611 C CA . PRO A 1 81 ? -11.171 8.818 16.763 1.00 70.00 81 PRO A CA 1
ATOM 612 C C . PRO A 1 81 ? -11.786 9.456 15.505 1.00 70.00 81 PRO A C 1
ATOM 614 O O . PRO A 1 81 ? -12.089 10.645 15.488 1.00 70.00 81 PRO A O 1
ATOM 617 N N . GLY A 1 82 ? -11.941 8.685 14.425 1.00 70.25 82 GLY A N 1
ATOM 618 C CA . GLY A 1 82 ? -12.404 9.171 13.113 1.00 70.25 82 GLY A CA 1
ATOM 619 C C . GLY A 1 82 ? -11.284 9.740 12.234 1.00 70.25 82 GLY A C 1
ATOM 620 O O . GLY A 1 82 ? -11.109 9.295 11.101 1.00 70.25 82 GLY A O 1
ATOM 621 N N . LEU A 1 83 ? -10.452 10.636 12.771 1.00 74.44 83 LEU A N 1
ATOM 622 C CA . LEU A 1 83 ? -9.297 11.186 12.047 1.00 74.44 83 LEU A CA 1
ATOM 623 C C . LEU A 1 83 ? -8.229 10.105 11.804 1.00 74.44 83 LEU A C 1
ATOM 625 O O . LEU A 1 83 ? -7.680 10.013 10.708 1.00 74.44 83 LEU A O 1
ATOM 629 N N . ASN A 1 84 ? -8.041 9.207 12.776 1.00 76.94 84 ASN A N 1
ATOM 630 C CA . ASN A 1 84 ? -7.176 8.034 12.663 1.00 76.94 84 ASN A CA 1
ATOM 631 C C . ASN A 1 84 ? -7.532 7.160 11.444 1.00 76.94 84 ASN A C 1
ATOM 633 O O . ASN A 1 84 ? -6.654 6.807 10.665 1.00 76.94 84 ASN A O 1
ATOM 637 N N . GLN A 1 85 ? -8.817 6.865 11.208 1.00 75.88 85 GLN A N 1
ATOM 638 C CA . GLN A 1 85 ? -9.227 6.025 10.071 1.00 75.88 85 GLN A CA 1
ATOM 639 C C . GLN A 1 85 ? -8.897 6.682 8.726 1.00 75.88 85 GLN A C 1
ATOM 641 O O . GLN A 1 85 ? -8.346 6.026 7.842 1.00 75.88 85 GLN A O 1
ATOM 646 N N . THR A 1 86 ? -9.169 7.981 8.590 1.00 80.19 86 THR A N 1
ATOM 647 C CA . THR A 1 86 ? -8.848 8.744 7.377 1.00 80.19 86 THR A CA 1
ATOM 648 C C . THR A 1 86 ? -7.340 8.821 7.143 1.00 80.19 86 THR A C 1
ATOM 650 O O . THR A 1 86 ? -6.880 8.593 6.025 1.00 80.19 86 THR A O 1
ATOM 653 N N . VAL A 1 87 ? -6.551 9.088 8.188 1.00 81.69 87 VAL A N 1
ATOM 654 C CA . VAL A 1 87 ? -5.085 9.165 8.091 1.00 81.69 87 VAL A CA 1
ATOM 655 C C . VAL A 1 87 ? -4.488 7.807 7.748 1.00 81.69 87 VAL A C 1
ATOM 657 O O . VAL A 1 87 ? -3.623 7.734 6.880 1.00 81.69 87 VAL A O 1
ATOM 660 N N . VAL A 1 88 ? -4.967 6.725 8.362 1.00 81.75 88 VAL A N 1
ATOM 661 C CA . VAL A 1 88 ? -4.551 5.353 8.041 1.00 81.75 88 VAL A CA 1
ATOM 662 C C . VAL A 1 88 ? -4.879 5.016 6.590 1.00 81.75 88 VAL A C 1
ATOM 664 O O . VAL A 1 88 ? -4.020 4.509 5.870 1.00 81.75 88 VAL A O 1
ATOM 667 N N . PHE A 1 89 ? -6.089 5.344 6.134 1.00 82.94 89 PHE A N 1
ATOM 668 C CA . PHE A 1 89 ? -6.508 5.099 4.759 1.00 82.94 89 PHE A CA 1
ATOM 669 C C . PHE A 1 89 ? -5.633 5.854 3.753 1.00 82.94 89 PHE A C 1
ATOM 671 O O . PHE A 1 89 ? -5.088 5.239 2.839 1.00 82.94 89 PHE A O 1
ATOM 678 N N . LEU A 1 90 ? -5.435 7.162 3.947 1.00 85.50 90 LEU A N 1
ATOM 679 C CA . LEU A 1 90 ? -4.586 7.986 3.079 1.00 85.50 90 LEU A CA 1
ATOM 680 C C . LEU A 1 90 ? -3.124 7.531 3.102 1.00 85.50 90 LEU A C 1
ATOM 682 O O . LEU A 1 90 ? -2.474 7.496 2.060 1.00 85.50 90 LEU A O 1
ATOM 686 N N . THR A 1 91 ? -2.627 7.140 4.276 1.00 86.38 91 THR A N 1
ATOM 687 C CA . THR A 1 91 ? -1.275 6.605 4.462 1.00 86.38 91 THR A CA 1
ATOM 688 C C . THR A 1 91 ? -1.074 5.330 3.653 1.00 86.38 91 THR A C 1
ATOM 690 O O . THR A 1 91 ? -0.097 5.219 2.916 1.00 86.38 91 THR A O 1
ATOM 693 N N . LEU A 1 92 ? -2.015 4.388 3.733 1.00 85.56 92 LEU A N 1
ATOM 694 C CA . LEU A 1 92 ? -1.973 3.153 2.951 1.00 85.56 92 LEU A CA 1
ATOM 695 C C . LEU A 1 92 ? -2.093 3.432 1.455 1.00 85.56 92 LEU A C 1
ATOM 697 O O . LEU A 1 92 ? -1.336 2.861 0.672 1.00 85.56 92 LEU A O 1
ATOM 701 N N . LEU A 1 93 ? -2.992 4.336 1.056 1.00 86.88 93 LEU A N 1
ATOM 702 C CA . LEU A 1 93 ? -3.155 4.726 -0.343 1.00 86.88 93 LEU A CA 1
ATOM 703 C C . LEU A 1 93 ? -1.847 5.287 -0.912 1.00 86.88 93 LEU A C 1
ATOM 705 O O . LEU A 1 93 ? -1.374 4.838 -1.956 1.00 86.88 93 LEU A O 1
ATOM 709 N N . GLY A 1 94 ? -1.241 6.234 -0.193 1.00 87.56 94 GLY A N 1
ATOM 710 C CA . GLY A 1 94 ? 0.023 6.858 -0.564 1.00 87.56 94 GLY A CA 1
ATOM 711 C C . GLY A 1 94 ? 1.175 5.858 -0.595 1.00 87.56 94 GLY A C 1
ATOM 712 O O . GLY A 1 94 ? 1.926 5.823 -1.570 1.00 87.56 94 GLY A O 1
ATOM 713 N N . PHE A 1 95 ? 1.280 4.995 0.420 1.00 88.69 95 PHE A N 1
ATOM 714 C CA . PHE A 1 95 ? 2.301 3.952 0.491 1.00 88.69 95 PHE A CA 1
ATOM 715 C C . PHE A 1 95 ? 2.211 2.989 -0.695 1.00 88.69 95 PHE A C 1
ATOM 717 O O . PHE A 1 95 ? 3.200 2.777 -1.396 1.00 88.69 95 PHE A O 1
ATOM 724 N N . TYR A 1 96 ? 1.025 2.438 -0.969 1.00 88.00 96 TYR A N 1
ATOM 725 C CA . TYR A 1 96 ? 0.846 1.500 -2.075 1.00 88.00 96 TYR A CA 1
ATOM 726 C C . TYR A 1 96 ? 1.023 2.159 -3.436 1.00 88.00 96 TYR A C 1
ATOM 728 O O . TYR A 1 96 ? 1.547 1.524 -4.355 1.00 88.00 96 TYR A O 1
ATOM 736 N N . TYR A 1 97 ? 0.645 3.428 -3.581 1.00 87.00 97 TYR A N 1
ATOM 737 C CA . TYR A 1 97 ? 0.911 4.177 -4.802 1.00 87.00 97 TYR A CA 1
ATOM 738 C C . TYR A 1 97 ? 2.416 4.375 -5.019 1.00 87.00 97 TYR A C 1
ATOM 740 O O . TYR A 1 97 ? 2.933 4.026 -6.081 1.00 87.00 97 TYR A O 1
ATOM 748 N N . ALA A 1 98 ? 3.143 4.844 -4.001 1.00 86.44 98 ALA A N 1
ATOM 749 C CA . ALA A 1 98 ? 4.593 5.017 -4.061 1.00 86.44 98 ALA A CA 1
ATOM 750 C C . ALA A 1 98 ? 5.318 3.689 -4.337 1.00 86.44 98 ALA A C 1
ATOM 752 O O . ALA A 1 98 ? 6.207 3.630 -5.187 1.00 86.44 98 ALA A O 1
ATOM 753 N N . LEU A 1 99 ? 4.888 2.600 -3.694 1.00 88.81 99 LEU A N 1
ATOM 754 C CA . LEU A 1 99 ? 5.415 1.259 -3.936 1.00 88.81 99 LEU A CA 1
ATOM 755 C C . LEU A 1 99 ? 5.151 0.798 -5.377 1.00 88.81 99 LEU A C 1
ATOM 757 O O . LEU A 1 99 ? 6.040 0.250 -6.024 1.00 88.81 99 LEU A O 1
ATOM 761 N N . SER A 1 100 ? 3.964 1.074 -5.919 1.00 87.38 100 SER A N 1
ATOM 762 C CA . SER A 1 100 ? 3.628 0.762 -7.314 1.00 87.38 100 SER A CA 1
ATOM 763 C C . SER A 1 100 ? 4.511 1.525 -8.295 1.00 87.38 100 SER A C 1
ATOM 765 O O . SER A 1 100 ? 5.015 0.949 -9.262 1.00 87.38 100 SER A O 1
ATOM 767 N N . VAL A 1 101 ? 4.750 2.812 -8.030 1.00 88.81 101 VAL A N 1
ATOM 768 C CA . VAL A 1 101 ? 5.686 3.636 -8.801 1.00 88.81 101 VAL A CA 1
ATOM 769 C C . VAL A 1 101 ? 7.087 3.028 -8.740 1.00 88.81 101 VAL A C 1
ATOM 771 O O . VAL A 1 101 ? 7.689 2.818 -9.795 1.00 88.81 101 VAL A O 1
ATOM 774 N N . ALA A 1 102 ? 7.578 2.682 -7.548 1.00 88.56 102 ALA A N 1
ATOM 775 C CA . ALA A 1 102 ? 8.899 2.090 -7.355 1.00 88.56 102 ALA A CA 1
ATOM 776 C C . ALA A 1 102 ? 9.051 0.751 -8.095 1.00 88.56 102 ALA A C 1
ATOM 778 O O . ALA A 1 102 ? 10.040 0.553 -8.798 1.00 88.56 102 ALA A O 1
ATOM 779 N N . ILE A 1 103 ? 8.055 -0.138 -8.023 1.00 89.12 103 ILE A N 1
ATOM 780 C CA . ILE A 1 103 ? 8.057 -1.427 -8.732 1.00 89.12 103 ILE A CA 1
ATOM 781 C C . ILE A 1 103 ? 8.101 -1.213 -10.246 1.00 89.12 103 ILE A C 1
ATOM 783 O O . ILE A 1 103 ? 8.918 -1.822 -10.940 1.00 89.12 103 ILE A O 1
ATOM 787 N N . VAL A 1 104 ? 7.252 -0.334 -10.788 1.00 88.38 104 VAL A N 1
ATOM 788 C CA . VAL A 1 104 ? 7.213 -0.097 -12.236 1.00 88.38 104 VAL A CA 1
ATOM 789 C C . VAL A 1 104 ? 8.529 0.503 -12.722 1.00 88.38 104 VAL A C 1
ATOM 791 O O . VAL A 1 104 ? 9.098 -0.007 -13.691 1.00 88.38 104 VAL A O 1
ATOM 794 N N . HIS A 1 105 ? 9.047 1.528 -12.047 1.00 87.19 105 HIS A N 1
ATOM 795 C CA . HIS A 1 105 ? 10.299 2.179 -12.437 1.00 87.19 105 HIS A CA 1
ATOM 796 C C . HIS A 1 105 ? 11.506 1.254 -12.247 1.00 87.19 105 HIS A C 1
ATOM 798 O O . HIS A 1 105 ? 12.311 1.113 -13.167 1.00 87.19 105 HIS A O 1
ATOM 804 N N . GLY A 1 106 ? 11.579 0.537 -11.124 1.00 84.88 106 GLY A N 1
ATOM 805 C CA . GLY A 1 106 ? 12.611 -0.466 -10.862 1.00 84.88 106 GLY A CA 1
ATOM 806 C C . GLY A 1 106 ? 12.605 -1.586 -11.902 1.00 84.88 106 GLY A C 1
ATOM 807 O O . GLY A 1 106 ? 13.653 -1.939 -12.439 1.00 84.88 106 GLY A O 1
ATOM 808 N N . SER A 1 107 ? 11.425 -2.083 -12.291 1.00 85.25 107 SER A N 1
ATOM 809 C CA . SER A 1 107 ? 11.308 -3.116 -13.331 1.00 85.25 107 SER A CA 1
ATOM 810 C C . SER A 1 107 ? 11.748 -2.627 -14.715 1.00 85.25 107 SER A C 1
ATOM 812 O O . SER A 1 107 ? 12.258 -3.414 -15.514 1.00 85.25 107 SER A O 1
ATOM 814 N N . ARG A 1 108 ? 11.533 -1.343 -15.034 1.00 86.00 108 ARG A N 1
ATOM 815 C CA . ARG A 1 108 ? 11.998 -0.734 -16.289 1.00 86.00 108 ARG A CA 1
ATOM 816 C C . ARG A 1 108 ? 13.514 -0.591 -16.278 1.00 86.00 108 ARG A C 1
ATOM 818 O O . ARG A 1 108 ? 14.160 -0.956 -17.256 1.00 86.00 108 ARG A O 1
ATOM 825 N N . PHE A 1 109 ? 14.071 -0.140 -15.158 1.00 86.94 109 PHE A N 1
ATOM 826 C CA . PHE A 1 109 ? 15.512 -0.016 -14.977 1.00 86.94 109 PHE A CA 1
ATOM 827 C C . PHE A 1 109 ? 16.224 -1.372 -15.073 1.00 86.94 109 PHE A C 1
ATOM 829 O O . PHE A 1 109 ? 17.173 -1.514 -15.841 1.00 86.94 109 PHE A O 1
ATOM 836 N N . ALA A 1 110 ? 15.721 -2.393 -14.374 1.00 85.12 110 ALA A N 1
ATOM 837 C CA . ALA A 1 110 ? 16.271 -3.747 -14.418 1.00 85.12 110 ALA A CA 1
ATOM 838 C C . ALA A 1 110 ? 16.233 -4.336 -15.837 1.00 85.12 110 ALA A C 1
ATOM 840 O O . ALA A 1 110 ? 17.230 -4.869 -16.318 1.00 85.12 110 ALA A O 1
ATOM 841 N N . ARG A 1 111 ? 15.111 -4.174 -16.553 1.00 85.06 111 ARG A N 1
ATOM 842 C CA . ARG A 1 111 ? 14.996 -4.608 -17.954 1.00 85.06 111 ARG A CA 1
ATOM 843 C C . ARG A 1 111 ? 15.983 -3.891 -18.870 1.00 85.06 111 ARG A C 1
ATOM 845 O O . ARG A 1 111 ? 16.568 -4.529 -19.739 1.00 85.06 111 ARG A O 1
ATOM 852 N N . HIS A 1 112 ? 16.188 -2.591 -18.668 1.00 83.94 112 HIS A N 1
ATOM 853 C CA . HIS A 1 112 ? 17.159 -1.825 -19.442 1.00 83.94 112 HIS A CA 1
ATOM 854 C C . HIS A 1 112 ? 18.597 -2.297 -19.180 1.00 83.94 112 HIS A C 1
ATOM 856 O O . HIS A 1 112 ? 19.345 -2.533 -20.125 1.00 83.94 112 HIS A O 1
ATOM 862 N N . ARG A 1 113 ? 18.959 -2.529 -17.912 1.00 85.62 113 ARG A N 1
ATOM 863 C CA . ARG A 1 113 ? 20.253 -3.110 -17.514 1.00 85.62 113 ARG A CA 1
ATOM 864 C C . ARG A 1 113 ? 20.501 -4.476 -18.156 1.00 85.62 113 ARG A C 1
ATOM 866 O O . ARG A 1 113 ? 21.529 -4.654 -18.800 1.00 85.62 113 ARG A O 1
ATOM 873 N N . LEU A 1 114 ? 19.533 -5.388 -18.063 1.00 84.38 114 LEU A N 1
ATOM 874 C CA . LEU A 1 114 ? 19.628 -6.729 -18.651 1.00 84.38 114 LEU A CA 1
ATOM 875 C C . LEU A 1 114 ? 19.760 -6.688 -20.181 1.00 84.38 114 LEU A C 1
ATOM 877 O O . LEU A 1 114 ? 20.483 -7.490 -20.770 1.00 84.38 114 LEU A O 1
ATOM 881 N N . ALA A 1 115 ? 19.084 -5.744 -20.843 1.00 82.38 115 ALA A N 1
ATOM 882 C CA . ALA A 1 115 ? 19.202 -5.554 -22.286 1.00 82.38 115 ALA A CA 1
ATOM 883 C C . ALA A 1 115 ? 20.595 -5.044 -22.700 1.00 82.38 115 ALA A C 1
ATOM 885 O O . ALA A 1 115 ? 21.106 -5.449 -23.744 1.00 82.38 115 ALA A O 1
ATOM 886 N N . LEU A 1 116 ? 21.216 -4.184 -21.886 1.00 83.31 116 LEU A N 1
ATOM 887 C CA . LEU A 1 116 ? 22.576 -3.688 -22.113 1.00 83.31 116 LEU A CA 1
ATOM 888 C C . LEU A 1 116 ? 23.633 -4.780 -21.895 1.00 83.31 116 LEU A C 1
ATOM 890 O O . LEU A 1 116 ? 24.561 -4.889 -22.692 1.00 83.31 116 LEU A O 1
ATOM 894 N N . GLU A 1 117 ? 23.479 -5.614 -20.865 1.00 81.38 117 GLU A N 1
ATOM 895 C CA . GLU A 1 117 ? 24.348 -6.779 -20.638 1.00 81.38 117 GLU A CA 1
ATOM 896 C C . GLU A 1 117 ? 24.262 -7.783 -21.786 1.00 81.38 117 GLU A C 1
ATOM 898 O O . GLU A 1 117 ? 25.287 -8.223 -22.301 1.00 81.38 117 GLU A O 1
ATOM 903 N N . ARG A 1 118 ? 23.051 -8.084 -22.267 1.00 80.06 118 ARG A N 1
ATOM 904 C CA . ARG A 1 118 ? 22.861 -9.046 -23.359 1.00 80.06 118 ARG A CA 1
ATOM 905 C C . ARG A 1 118 ? 23.511 -8.589 -24.674 1.00 80.06 118 ARG A C 1
ATOM 907 O O . ARG A 1 118 ? 23.981 -9.435 -25.419 1.00 80.06 118 ARG A O 1
ATOM 914 N N . ARG A 1 119 ? 23.595 -7.276 -24.928 1.00 74.50 119 ARG A N 1
ATOM 915 C CA . ARG A 1 119 ? 24.297 -6.699 -26.094 1.00 74.50 119 ARG A CA 1
ATOM 916 C C . ARG A 1 119 ? 25.820 -6.677 -25.970 1.00 74.50 119 ARG A C 1
ATOM 918 O O . ARG A 1 119 ? 26.486 -6.519 -26.979 1.00 74.50 119 ARG A O 1
ATOM 925 N N . ARG A 1 120 ? 26.380 -6.785 -24.760 1.00 75.06 120 ARG A N 1
ATOM 926 C CA . ARG A 1 120 ? 27.839 -6.887 -24.564 1.00 75.06 120 ARG A CA 1
ATOM 927 C C . ARG A 1 120 ? 28.378 -8.297 -24.810 1.00 75.06 120 ARG A C 1
ATOM 929 O O . ARG A 1 120 ? 29.579 -8.449 -24.984 1.00 75.06 120 ARG A O 1
ATOM 936 N N . HIS A 1 121 ? 27.506 -9.303 -24.778 1.00 65.44 121 HIS A N 1
ATOM 937 C CA . HIS A 1 121 ? 27.856 -10.714 -24.959 1.00 65.44 121 HIS A CA 1
ATOM 938 C C . HIS A 1 121 ? 27.521 -11.260 -26.359 1.00 65.44 121 HIS A C 1
ATOM 940 O O . HIS A 1 121 ? 27.709 -12.450 -26.599 1.00 65.44 121 HIS A O 1
ATOM 946 N N . THR A 1 122 ? 27.027 -10.405 -27.257 1.00 58.53 122 THR A N 1
ATOM 947 C CA . THR A 1 122 ? 26.828 -10.666 -28.693 1.00 58.53 122 THR A CA 1
ATOM 948 C C . THR A 1 122 ? 27.790 -9.815 -29.493 1.00 58.53 122 THR A C 1
ATOM 950 O O . THR A 1 122 ? 28.416 -10.358 -30.422 1.00 58.53 122 THR A O 1
#

Radius of gyration: 19.33 Å; chains: 1; bounding box: 50×37×48 Å

Secondary structure (DSSP, 8-state):
--HHHHHHHHHHH-HHHHHHHHHHHHHHHHHHHHH--SS---HHHHHHHHHHHIIIIIHHHHHHIIIIITTTTGGGGGSSTTHHHHHHHHHHHHHHHHHHHHHHHHHHHHHHHHHHHHHH--

Organism: NCBI:txid1230460

pLDDT: mean 78.45, std 8.75, range [52.88, 89.12]

Sequence (122 aa):
MSRLESTRHWLSAHPVGAVFLALVAVPATIAVLSFKQVIPLPATVFSALEVVFRLFVYAPVAAVRAVLFEPLGLGVLFSIPGLNQTVVFLTLLGFYYALSVAIVHGSRFARHRLALERRRHT